Protein AF-R5CLW6-F1 (afdb_monomer)

Sequence (94 aa):
MKLIFDEDLRIGWNEVFDVLAGIMLVLNRCFKSMDDVSAGIYIVSALFSVALGVACLVYYRGRRKEGKRRSLGFVFSALFILWGVSFMLNAFSS

Mean predicted aligned error: 9.83 Å

Solvent-accessible surface area (backbone atoms only — not comparable to full-atom values): 5238 Å² total; per-residue (Å²): 136,80,89,78,73,83,77,81,72,67,81,44,70,64,57,54,50,52,52,52,53,50,52,52,54,50,50,54,53,52,51,74,73,42,95,80,70,57,44,66,58,28,46,54,50,14,52,51,28,36,51,50,13,51,52,37,41,58,56,38,64,73,50,75,85,54,66,74,60,38,56,53,32,49,51,53,17,50,49,29,36,56,49,14,51,52,29,43,52,50,30,76,73,103

Structure (mmCIF, N/CA/C/O backbone):
data_AF-R5CLW6-F1
#
_entry.id   AF-R5CLW6-F1
#
loop_
_atom_site.group_PDB
_atom_site.id
_atom_site.type_symbol
_atom_site.label_atom_id
_atom_site.label_alt_id
_atom_site.label_comp_id
_atom_site.label_asym_id
_atom_site.label_entity_id
_atom_site.label_seq_id
_atom_site.pdbx_PDB_ins_code
_atom_site.Cartn_x
_atom_site.Cartn_y
_atom_site.Cartn_z
_atom_site.occupancy
_atom_site.B_iso_or_equiv
_atom_site.auth_seq_id
_atom_site.auth_comp_id
_atom_site.auth_asym_id
_atom_site.auth_atom_id
_atom_site.pdbx_PDB_model_num
ATOM 1 N N . MET A 1 1 ? -28.927 32.268 13.798 1.00 36.88 1 MET A N 1
ATOM 2 C CA . MET A 1 1 ? -28.148 31.627 12.720 1.00 36.88 1 MET A CA 1
ATOM 3 C C . MET A 1 1 ? -27.048 30.823 13.399 1.00 36.88 1 MET A C 1
ATOM 5 O O . MET A 1 1 ? -26.037 31.389 13.786 1.00 36.88 1 MET A O 1
ATOM 9 N N . LYS A 1 2 ? -27.343 29.566 13.761 1.00 27.31 2 LYS A N 1
ATOM 10 C CA . LYS A 1 2 ? -26.420 28.727 14.538 1.00 27.31 2 LYS A CA 1
ATOM 11 C C . LYS A 1 2 ? -25.329 28.218 13.602 1.00 27.31 2 LYS A C 1
ATOM 13 O O . LYS A 1 2 ? -25.638 27.766 12.506 1.00 27.31 2 LYS A O 1
ATOM 18 N N . LEU A 1 3 ? -24.088 28.358 14.049 1.00 36.84 3 LEU A N 1
ATOM 19 C CA . LEU A 1 3 ? -22.881 27.816 13.442 1.00 36.84 3 LEU A CA 1
ATOM 20 C C . LEU A 1 3 ? -23.077 26.316 13.179 1.00 36.84 3 LEU A C 1
ATOM 22 O O . LEU A 1 3 ? -23.140 25.534 14.119 1.00 36.84 3 LEU A O 1
ATOM 26 N N . ILE A 1 4 ? -23.236 25.947 11.908 1.00 43.72 4 ILE A N 1
ATOM 27 C CA . ILE A 1 4 ? -23.369 24.557 11.437 1.00 43.72 4 ILE A CA 1
ATOM 28 C C . ILE A 1 4 ? -22.021 24.027 10.895 1.00 43.72 4 ILE A C 1
ATOM 30 O O . ILE A 1 4 ? -21.935 22.891 10.468 1.00 43.72 4 ILE A O 1
ATOM 34 N N . PHE A 1 5 ? -20.934 24.806 10.919 1.00 42.84 5 PHE A N 1
ATOM 35 C CA . PHE A 1 5 ? -19.830 24.569 9.975 1.00 42.84 5 PHE A CA 1
ATOM 36 C C . PHE A 1 5 ? -18.499 24.015 10.509 1.00 42.84 5 PHE A C 1
ATOM 38 O O . PHE A 1 5 ? -17.591 23.866 9.701 1.00 42.84 5 PHE A O 1
ATOM 45 N N . ASP A 1 6 ? -18.352 23.654 11.789 1.00 42.47 6 ASP A N 1
ATOM 46 C CA . ASP A 1 6 ? -17.031 23.218 12.307 1.00 42.47 6 ASP A CA 1
ATOM 47 C C . ASP A 1 6 ? -16.874 21.707 12.585 1.00 42.47 6 ASP A C 1
ATOM 49 O O . ASP A 1 6 ? -15.756 21.227 12.755 1.00 42.47 6 ASP A O 1
ATOM 53 N N . GLU A 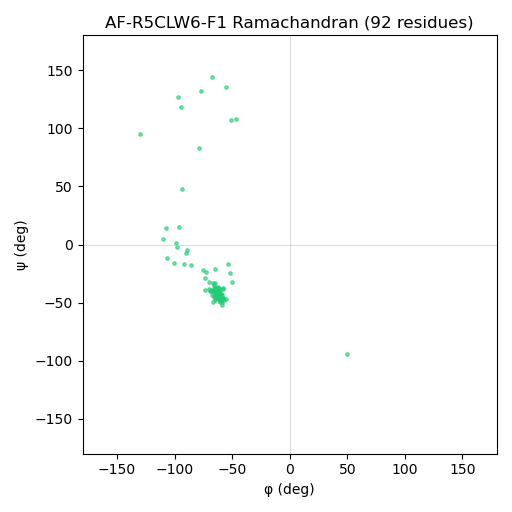1 7 ? -17.952 20.913 12.578 1.00 44.31 7 GLU A N 1
ATOM 54 C CA . GLU A 1 7 ? -17.856 19.450 12.784 1.00 44.31 7 GLU A CA 1
ATOM 55 C C . GLU A 1 7 ? -17.934 18.613 11.494 1.00 44.31 7 GLU A C 1
ATOM 57 O O . GLU A 1 7 ? -17.484 17.467 11.498 1.00 44.31 7 GLU A O 1
ATOM 62 N N . ASP A 1 8 ? -18.384 19.188 10.373 1.00 44.25 8 ASP A N 1
ATOM 63 C CA . ASP A 1 8 ? -18.575 18.467 9.100 1.00 44.25 8 ASP A CA 1
ATOM 64 C C . ASP A 1 8 ? -17.334 18.439 8.183 1.00 44.25 8 ASP A C 1
ATOM 66 O O . ASP A 1 8 ? -17.339 17.763 7.157 1.00 44.25 8 ASP A O 1
ATOM 70 N N . LEU A 1 9 ? -16.243 19.133 8.541 1.00 47.84 9 LEU A N 1
ATOM 71 C CA . LEU A 1 9 ? -15.015 19.205 7.726 1.00 47.84 9 LEU A CA 1
ATOM 72 C C . LEU A 1 9 ? -13.833 18.403 8.285 1.00 47.84 9 LEU A C 1
ATOM 74 O O . LEU A 1 9 ? -12.691 18.562 7.845 1.00 47.84 9 LEU A O 1
ATOM 78 N N . ARG A 1 10 ? -14.073 17.510 9.248 1.00 53.88 10 ARG A N 1
ATOM 79 C CA . ARG A 1 10 ? -13.072 16.510 9.625 1.00 53.88 10 ARG A CA 1
ATOM 80 C C . ARG A 1 10 ? -13.104 15.398 8.594 1.00 53.88 10 ARG A C 1
ATOM 82 O O . ARG A 1 10 ? -13.735 14.376 8.846 1.00 53.88 10 ARG A O 1
ATOM 89 N N . ILE A 1 11 ? -12.401 15.613 7.476 1.00 57.81 11 ILE A N 1
ATOM 90 C CA . ILE A 1 11 ? -12.128 14.559 6.495 1.00 57.81 11 ILE A CA 1
ATOM 91 C C . ILE A 1 11 ? -11.662 13.336 7.282 1.00 57.81 11 ILE A C 1
ATOM 93 O O . ILE A 1 11 ? -10.597 13.329 7.915 1.00 57.81 11 ILE A O 1
ATOM 97 N N . GLY A 1 12 ? -12.527 12.333 7.337 1.00 67.50 12 GLY A N 1
ATOM 98 C CA . GLY A 1 12 ? -12.270 11.115 8.063 1.00 67.50 12 GLY A CA 1
ATOM 99 C C . GLY A 1 12 ? -11.149 10.383 7.350 1.00 67.50 12 GLY A C 1
ATOM 100 O O . GLY A 1 12 ? -11.096 10.344 6.126 1.00 67.50 12 GLY A O 1
ATOM 101 N N . TRP A 1 13 ? -10.274 9.715 8.097 1.00 73.44 13 TRP A N 1
ATOM 102 C CA . TRP A 1 13 ? -9.276 8.829 7.489 1.00 73.44 13 TRP A CA 1
ATOM 103 C C . TRP A 1 13 ? -9.896 7.811 6.521 1.00 73.44 13 TRP A C 1
ATOM 105 O O . TRP A 1 13 ? -9.225 7.373 5.601 1.00 73.44 13 TRP A O 1
ATOM 115 N N . ASN A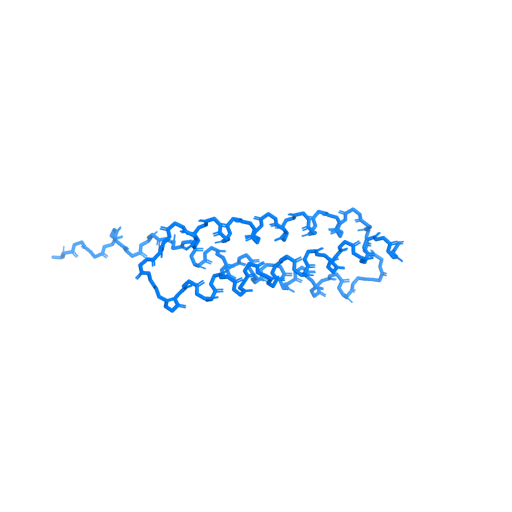 1 14 ? -11.180 7.479 6.684 1.00 71.94 14 ASN A N 1
ATOM 116 C CA . ASN A 1 14 ? -11.930 6.662 5.734 1.00 71.94 14 ASN A CA 1
ATOM 117 C C . ASN A 1 14 ? -12.021 7.310 4.346 1.00 71.94 14 ASN A C 1
ATOM 119 O O . ASN A 1 14 ? -11.698 6.650 3.370 1.00 71.94 14 ASN A O 1
ATOM 123 N N . GLU A 1 15 ? -12.380 8.592 4.259 1.00 77.94 15 GLU A N 1
ATOM 124 C CA . GLU A 1 15 ? -12.421 9.323 2.985 1.00 77.94 15 GLU A CA 1
ATOM 125 C C . GLU A 1 15 ? -11.020 9.439 2.377 1.00 77.94 15 GLU A C 1
ATOM 127 O O . GLU A 1 15 ? -10.855 9.282 1.170 1.00 77.94 15 GLU A O 1
ATOM 132 N N . VAL A 1 16 ? -9.988 9.624 3.210 1.00 80.06 16 VAL A N 1
ATOM 133 C CA . VAL A 1 16 ? -8.588 9.599 2.754 1.00 80.06 16 VAL A CA 1
ATOM 134 C C . VAL A 1 16 ? -8.234 8.236 2.155 1.00 80.06 16 VAL A C 1
ATOM 136 O O . VAL A 1 16 ? -7.648 8.176 1.075 1.00 80.06 16 VAL A O 1
ATOM 139 N N . PHE A 1 17 ? -8.602 7.135 2.817 1.00 76.00 17 PHE A N 1
ATOM 140 C CA . PHE A 1 17 ? -8.357 5.787 2.304 1.00 76.00 17 PHE A CA 1
ATOM 141 C C . PHE A 1 17 ? -9.136 5.505 1.015 1.00 76.00 17 PHE A C 1
ATOM 143 O O . PHE A 1 17 ? -8.561 4.914 0.102 1.00 76.00 17 PHE A O 1
ATOM 150 N N . ASP A 1 18 ? -10.384 5.962 0.903 1.00 79.00 18 ASP A N 1
ATOM 151 C CA . ASP A 1 18 ? -11.199 5.801 -0.307 1.00 79.00 18 ASP A CA 1
ATOM 152 C C . ASP A 1 18 ? -10.610 6.584 -1.491 1.00 79.00 18 ASP A C 1
ATOM 154 O O . ASP A 1 18 ? -10.478 6.045 -2.593 1.00 79.00 18 ASP A O 1
ATOM 158 N N . VAL A 1 19 ? -10.170 7.828 -1.267 1.00 82.25 19 VAL A N 1
ATOM 159 C CA . VAL A 1 19 ? -9.491 8.637 -2.293 1.00 82.25 19 VAL A CA 1
ATOM 160 C C . VAL A 1 19 ? -8.176 7.983 -2.719 1.00 82.25 19 VAL A C 1
ATOM 162 O O . VAL A 1 19 ? -7.903 7.873 -3.915 1.00 82.25 19 VAL A O 1
ATOM 165 N N . LEU A 1 20 ? -7.374 7.492 -1.770 1.00 82.50 20 LEU A N 1
ATOM 166 C CA . LEU A 1 20 ? -6.112 6.807 -2.069 1.00 82.50 20 LEU A CA 1
ATOM 167 C C . L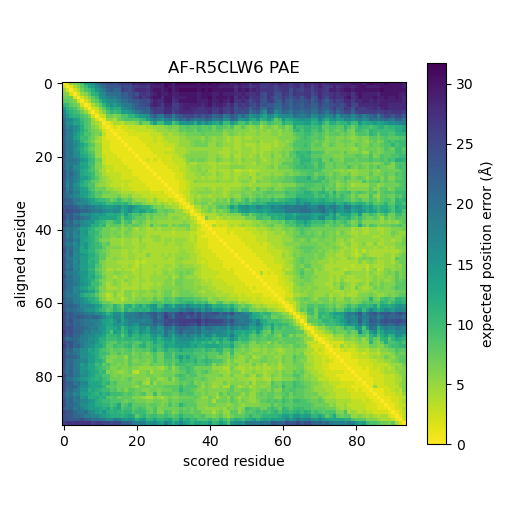EU A 1 20 ? -6.330 5.486 -2.820 1.00 82.50 20 LEU A C 1
ATOM 169 O O . LEU A 1 20 ? -5.569 5.178 -3.740 1.00 82.50 20 LEU A O 1
ATOM 173 N N . ALA A 1 21 ? -7.384 4.736 -2.489 1.00 78.69 21 ALA A N 1
ATOM 174 C CA . ALA A 1 21 ? -7.796 3.557 -3.247 1.00 78.69 21 ALA A CA 1
ATOM 175 C C . ALA A 1 21 ? -8.178 3.923 -4.687 1.00 78.69 21 ALA A C 1
ATOM 177 O O . ALA A 1 21 ? -7.743 3.258 -5.629 1.00 78.69 21 ALA A O 1
ATOM 178 N N . GLY A 1 22 ? -8.927 5.014 -4.866 1.00 83.00 22 GLY A N 1
ATOM 179 C CA . GLY A 1 22 ? -9.273 5.550 -6.181 1.00 83.00 22 GLY A CA 1
ATOM 180 C C . GLY A 1 22 ? -8.040 5.927 -7.006 1.00 83.00 22 GLY A C 1
ATOM 181 O O . GLY A 1 22 ? -7.911 5.486 -8.148 1.00 83.00 22 GLY A O 1
ATOM 182 N N . ILE A 1 23 ? -7.098 6.671 -6.418 1.00 84.38 23 ILE A N 1
ATOM 183 C CA . ILE A 1 23 ? -5.838 7.065 -7.074 1.00 84.38 23 ILE A CA 1
ATOM 184 C C . ILE A 1 23 ? -5.054 5.829 -7.525 1.00 84.38 23 ILE A C 1
ATOM 186 O O . ILE A 1 23 ? -4.603 5.760 -8.668 1.00 84.38 23 ILE A O 1
ATOM 190 N N . MET A 1 24 ? -4.938 4.827 -6.656 1.00 79.38 24 MET A N 1
ATOM 191 C CA . MET A 1 24 ? -4.265 3.572 -6.979 1.00 79.38 24 MET A CA 1
ATOM 192 C C . MET A 1 24 ? -4.948 2.807 -8.126 1.00 79.38 24 MET A C 1
ATOM 194 O O . MET A 1 24 ? -4.269 2.253 -8.991 1.00 79.38 24 MET A O 1
ATOM 198 N N . LEU A 1 25 ? -6.285 2.799 -8.188 1.00 82.56 25 LEU A N 1
ATOM 199 C CA . LEU A 1 25 ? -7.029 2.154 -9.282 1.00 82.56 25 LEU A CA 1
ATOM 200 C C . LEU A 1 25 ? -6.798 2.854 -10.619 1.00 82.56 25 LEU A C 1
ATOM 202 O O . LEU A 1 25 ? -6.639 2.183 -11.643 1.00 82.56 25 LEU A O 1
ATOM 206 N N . VAL A 1 26 ? -6.743 4.185 -10.604 1.00 84.44 26 VAL A N 1
ATOM 207 C CA . VAL A 1 26 ? -6.417 4.985 -11.788 1.00 84.44 26 VAL A CA 1
ATOM 208 C C . VAL A 1 26 ? -4.984 4.708 -12.237 1.00 84.44 26 VAL A C 1
ATOM 210 O O . VAL A 1 26 ? -4.783 4.391 -13.407 1.00 84.44 26 VAL A O 1
ATOM 213 N N . LEU A 1 27 ? -4.013 4.721 -11.316 1.00 80.50 27 LEU A N 1
ATOM 214 C CA . LEU A 1 27 ? -2.612 4.388 -11.607 1.00 80.50 27 LEU A CA 1
ATOM 215 C C . LEU A 1 27 ? -2.477 3.004 -12.247 1.00 80.50 27 LEU A C 1
ATOM 217 O O . LEU A 1 27 ? -1.849 2.868 -13.291 1.00 80.50 27 LEU A O 1
ATOM 221 N N . ASN A 1 28 ? -3.136 1.988 -11.687 1.00 79.31 28 ASN A N 1
ATOM 222 C CA . ASN A 1 28 ? -3.121 0.638 -12.247 1.00 79.31 28 ASN A CA 1
ATOM 223 C C . ASN A 1 28 ? -3.706 0.578 -13.666 1.00 79.31 28 ASN A C 1
ATOM 225 O O . ASN A 1 28 ? -3.204 -0.150 -14.523 1.00 79.31 28 ASN A O 1
ATOM 229 N N . ARG A 1 29 ? -4.774 1.339 -13.933 1.00 82.25 29 ARG A N 1
ATOM 230 C CA . ARG A 1 29 ? -5.363 1.415 -15.274 1.00 82.25 29 ARG A CA 1
ATOM 231 C C . ARG A 1 29 ? -4.433 2.124 -16.257 1.00 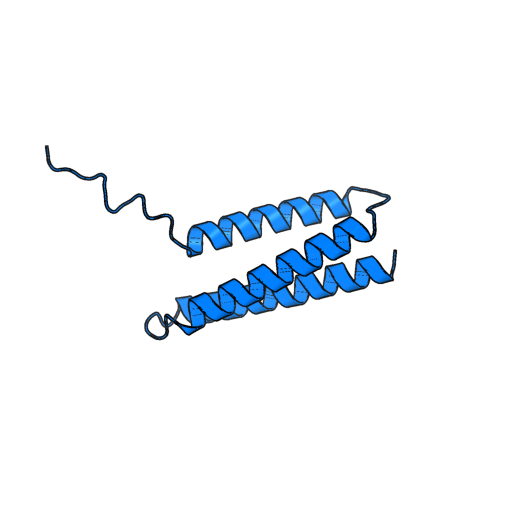82.25 29 ARG A C 1
ATOM 233 O O . ARG A 1 29 ? -4.334 1.673 -17.393 1.00 82.25 29 ARG A O 1
ATOM 240 N N . CYS A 1 30 ? -3.746 3.176 -15.816 1.00 81.75 30 CYS A N 1
ATOM 241 C CA . CYS A 1 30 ? -2.724 3.861 -16.604 1.00 81.75 30 CYS A CA 1
ATOM 242 C C . CYS A 1 30 ? -1.548 2.932 -16.924 1.00 81.75 30 CYS A C 1
ATOM 244 O O . CYS A 1 30 ? -1.154 2.853 -18.081 1.00 81.75 30 CYS A O 1
ATOM 246 N N . PHE A 1 31 ? -1.046 2.167 -15.950 1.00 78.56 31 PHE A N 1
ATOM 247 C CA . PHE A 1 31 ? 0.036 1.206 -16.191 1.00 78.56 31 PHE A CA 1
ATOM 248 C C . PHE A 1 31 ? -0.368 0.120 -17.180 1.00 78.56 31 PHE A C 1
ATOM 250 O O . PHE A 1 31 ? 0.403 -0.212 -18.066 1.00 78.56 31 PHE A O 1
ATOM 257 N N . LYS A 1 32 ? -1.604 -0.384 -17.094 1.00 76.88 32 LYS A N 1
ATOM 258 C CA . LYS A 1 32 ? -2.116 -1.358 -18.068 1.00 76.88 32 LYS A CA 1
ATOM 259 C C . LYS A 1 32 ? -2.249 -0.824 -19.494 1.00 76.88 32 LYS A C 1
ATOM 261 O O . LYS A 1 32 ? -2.359 -1.638 -20.402 1.00 76.88 32 LYS A O 1
ATOM 266 N N . SER A 1 33 ? -2.331 0.492 -19.691 1.00 77.81 33 SER A N 1
ATOM 267 C CA . SER A 1 33 ? -2.422 1.088 -21.029 1.00 77.81 33 SER A CA 1
ATOM 268 C C . SER A 1 33 ? -1.077 1.587 -21.557 1.00 77.81 33 SER A C 1
ATOM 270 O O . SER A 1 33 ? -1.040 2.126 -22.661 1.00 77.81 33 SER A O 1
ATOM 272 N N . MET A 1 34 ? -0.010 1.481 -20.768 1.00 78.38 34 MET A N 1
ATOM 273 C CA . MET A 1 34 ? 1.344 1.806 -21.194 1.00 78.38 34 MET A CA 1
ATOM 274 C C . MET A 1 34 ? 2.045 0.518 -21.615 1.00 78.38 34 MET A C 1
ATOM 276 O O . MET A 1 34 ? 2.082 -0.438 -20.846 1.00 78.38 34 MET A O 1
ATOM 280 N N . ASP A 1 35 ? 2.604 0.518 -22.824 1.00 67.06 35 ASP A N 1
ATOM 281 C CA . ASP A 1 35 ? 3.303 -0.647 -23.375 1.00 67.06 35 ASP A CA 1
ATOM 282 C C . ASP A 1 35 ? 4.640 -0.921 -22.659 1.00 67.06 35 ASP A C 1
ATOM 284 O O . ASP A 1 35 ? 4.998 -2.077 -22.474 1.00 67.06 35 ASP A O 1
ATOM 288 N N . ASP A 1 36 ? 5.326 0.125 -22.179 1.00 70.56 36 ASP A N 1
ATOM 289 C CA . ASP A 1 36 ? 6.577 0.028 -21.414 1.00 70.56 36 ASP A CA 1
ATOM 290 C C . ASP A 1 36 ? 6.486 0.857 -20.126 1.00 70.56 36 ASP A C 1
ATOM 292 O O . ASP A 1 36 ? 6.734 2.068 -20.098 1.00 70.56 36 ASP A O 1
ATOM 296 N N . VAL A 1 37 ? 6.117 0.205 -19.025 1.00 73.25 37 VAL A N 1
ATOM 297 C CA . VAL A 1 37 ? 6.153 0.817 -17.691 1.00 73.25 37 VAL A CA 1
ATOM 298 C C . VAL A 1 37 ? 7.48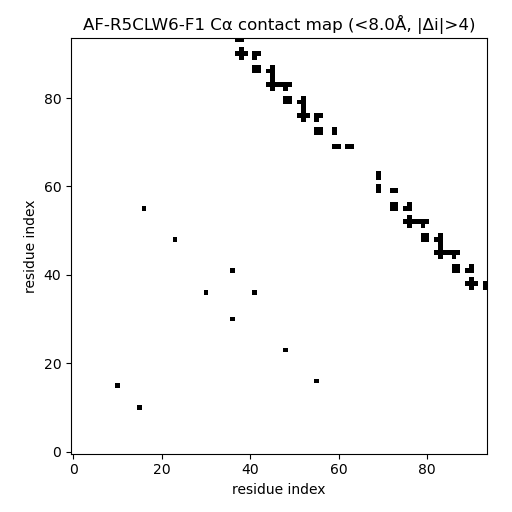0 0.466 -17.036 1.00 73.25 37 VAL A C 1
ATOM 300 O O . VAL A 1 37 ? 7.759 -0.695 -16.760 1.00 73.25 37 VAL A O 1
ATOM 303 N N . SER A 1 38 ? 8.288 1.483 -16.733 1.00 79.44 38 SER A N 1
ATOM 304 C CA . SER A 1 38 ? 9.569 1.287 -16.050 1.00 79.44 38 SER A CA 1
ATOM 305 C C . SER A 1 38 ? 9.399 0.529 -14.728 1.00 79.44 38 SER A C 1
ATOM 307 O O . SER A 1 38 ? 8.553 0.887 -13.901 1.00 79.44 38 SER A O 1
ATOM 309 N N . ALA A 1 39 ? 10.280 -0.443 -14.472 1.00 76.50 39 ALA A N 1
ATOM 310 C CA . ALA A 1 39 ? 10.352 -1.187 -13.213 1.00 76.50 39 ALA A CA 1
ATOM 311 C C . ALA A 1 39 ? 10.387 -0.273 -11.970 1.00 76.50 39 ALA A C 1
ATOM 313 O O . ALA A 1 39 ? 9.804 -0.601 -10.935 1.00 76.50 39 ALA A O 1
ATOM 314 N N . GLY A 1 40 ? 10.990 0.919 -12.076 1.00 75.75 40 GLY A N 1
ATOM 315 C CA . GLY A 1 40 ? 11.007 1.903 -10.990 1.00 75.75 40 GLY A CA 1
ATOM 316 C C . GLY A 1 40 ? 9.608 2.380 -10.582 1.00 75.75 40 GLY A C 1
ATOM 317 O O . GLY A 1 40 ? 9.327 2.529 -9.394 1.00 75.75 40 GLY A O 1
ATOM 318 N N . ILE A 1 41 ? 8.700 2.550 -11.546 1.00 79.50 41 ILE A N 1
ATOM 319 C CA . ILE A 1 41 ? 7.315 2.970 -11.296 1.00 79.50 41 ILE A CA 1
ATOM 320 C C . ILE A 1 41 ? 6.541 1.857 -10.578 1.00 79.50 41 ILE A C 1
ATOM 322 O O . ILE A 1 41 ? 5.797 2.132 -9.630 1.00 79.50 41 ILE A O 1
ATOM 326 N N . TYR A 1 42 ? 6.762 0.598 -10.964 1.00 79.00 42 TYR A N 1
ATOM 327 C CA . TYR A 1 42 ? 6.174 -0.550 -10.278 1.00 79.00 42 TYR A CA 1
ATOM 328 C C . TYR A 1 42 ? 6.679 -0.692 -8.838 1.00 79.00 42 TYR A C 1
ATOM 330 O O . TYR A 1 42 ? 5.870 -0.912 -7.937 1.00 79.00 42 TYR A O 1
ATOM 338 N N . ILE A 1 43 ? 7.977 -0.487 -8.589 1.00 80.06 43 ILE A N 1
ATOM 339 C CA . ILE A 1 43 ? 8.561 -0.535 -7.237 1.00 80.06 43 ILE A CA 1
ATOM 340 C C . ILE A 1 43 ? 7.991 0.576 -6.349 1.00 80.06 43 ILE A C 1
ATOM 342 O O . ILE A 1 43 ? 7.578 0.309 -5.218 1.00 80.06 43 ILE A O 1
ATOM 346 N N . VAL A 1 44 ? 7.919 1.814 -6.850 1.00 82.75 44 VAL A N 1
ATOM 347 C CA . VAL A 1 44 ? 7.344 2.943 -6.099 1.00 82.75 44 VAL A CA 1
ATOM 348 C C . VAL A 1 44 ? 5.871 2.684 -5.777 1.00 82.75 44 VAL A C 1
ATOM 350 O O . VAL A 1 44 ? 5.441 2.890 -4.641 1.00 82.75 44 VAL A O 1
ATOM 353 N N . SER A 1 45 ? 5.110 2.160 -6.739 1.00 81.69 45 SER A N 1
ATOM 354 C CA . SER A 1 45 ? 3.693 1.822 -6.549 1.00 81.69 45 SER A CA 1
ATOM 355 C C . SER A 1 45 ? 3.504 0.674 -5.555 1.00 81.69 45 SER A C 1
ATOM 357 O O . SER A 1 45 ? 2.626 0.741 -4.693 1.00 81.69 45 SER A O 1
ATOM 359 N N . ALA A 1 46 ? 4.367 -0.345 -5.606 1.00 80.56 46 ALA A N 1
ATOM 360 C CA . ALA A 1 46 ? 4.379 -1.448 -4.650 1.00 80.56 46 ALA A CA 1
ATOM 361 C C . ALA A 1 46 ? 4.640 -0.950 -3.221 1.00 80.56 46 ALA A C 1
ATOM 363 O O . ALA A 1 46 ? 3.873 -1.264 -2.309 1.00 80.56 46 ALA A O 1
ATOM 364 N N . LEU A 1 47 ? 5.670 -0.119 -3.031 1.00 84.31 47 LEU A N 1
ATOM 365 C CA . LEU A 1 47 ? 6.005 0.472 -1.733 1.00 84.31 47 LEU A CA 1
ATOM 366 C C . LEU A 1 47 ? 4.865 1.336 -1.190 1.00 84.31 47 LEU A C 1
ATOM 368 O O . LEU A 1 47 ? 4.509 1.215 -0.016 1.00 84.31 47 LEU A O 1
ATOM 372 N N . PHE A 1 48 ? 4.259 2.165 -2.040 1.00 84.00 48 PHE A N 1
ATOM 373 C CA . PHE A 1 48 ? 3.147 3.023 -1.641 1.00 84.00 48 PHE A CA 1
ATOM 374 C C . PHE A 1 48 ? 1.912 2.201 -1.245 1.00 84.00 48 PHE A C 1
ATOM 376 O O . PHE A 1 48 ? 1.287 2.487 -0.224 1.00 84.00 48 PHE A O 1
ATOM 383 N N . SER A 1 49 ? 1.601 1.135 -1.991 1.00 82.69 49 SER A N 1
ATOM 384 C CA . SER A 1 49 ? 0.490 0.227 -1.684 1.00 82.69 49 SER A CA 1
ATOM 385 C C . SER A 1 49 ? 0.709 -0.520 -0.363 1.00 82.69 49 SER A C 1
ATOM 387 O O . SER A 1 49 ? -0.197 -0.598 0.468 1.00 82.69 49 SER A O 1
ATOM 389 N N . VAL A 1 50 ? 1.928 -1.008 -0.106 1.00 82.31 50 VAL A N 1
ATOM 390 C CA . VAL A 1 50 ? 2.273 -1.663 1.168 1.00 82.31 50 VAL A CA 1
ATOM 391 C C . VAL A 1 50 ? 2.190 -0.676 2.334 1.00 82.31 50 VAL A C 1
ATOM 393 O O . VAL A 1 50 ? 1.585 -0.997 3.359 1.00 82.31 50 VAL A O 1
ATOM 396 N N . ALA A 1 51 ? 2.730 0.537 2.182 1.00 84.88 51 ALA A N 1
ATOM 397 C CA . ALA A 1 51 ? 2.660 1.575 3.210 1.00 84.88 51 ALA A CA 1
ATOM 398 C C . ALA A 1 51 ? 1.206 1.945 3.553 1.00 84.88 51 ALA A C 1
ATOM 400 O O . ALA A 1 51 ? 0.855 2.037 4.732 1.00 84.88 51 ALA A O 1
ATOM 401 N N . LEU A 1 52 ? 0.343 2.072 2.540 1.00 83.00 52 LEU A N 1
ATOM 402 C CA . LEU A 1 52 ? -1.099 2.283 2.700 1.00 83.00 52 LEU A CA 1
ATOM 403 C C . LEU A 1 52 ? -1.779 1.137 3.446 1.00 83.00 52 LEU A C 1
ATOM 405 O O . LEU A 1 52 ? -2.542 1.374 4.387 1.00 83.00 52 LEU A O 1
ATOM 409 N N . GLY A 1 53 ? -1.474 -0.103 3.060 1.00 81.12 53 GLY A N 1
ATOM 410 C CA . GLY A 1 53 ? -1.977 -1.296 3.730 1.00 81.12 53 GLY A CA 1
ATOM 411 C C . GLY A 1 53 ? -1.618 -1.301 5.216 1.00 81.12 53 GLY A C 1
ATOM 412 O O . GLY A 1 53 ? -2.501 -1.492 6.056 1.00 81.12 53 GLY A O 1
ATOM 413 N N . VAL A 1 54 ? -0.357 -1.019 5.557 1.00 82.88 54 VAL A N 1
ATOM 414 C CA . VAL A 1 54 ? 0.120 -0.952 6.949 1.00 82.88 54 VAL A CA 1
ATOM 415 C C . VAL A 1 54 ? -0.534 0.200 7.712 1.00 82.88 54 VAL A C 1
ATOM 417 O O . VAL A 1 54 ? -1.014 -0.016 8.826 1.00 82.88 54 VAL A O 1
ATOM 420 N N . ALA A 1 55 ? -0.618 1.396 7.123 1.00 81.38 55 ALA A N 1
ATOM 421 C CA . ALA A 1 55 ? -1.266 2.552 7.743 1.00 81.38 55 ALA A CA 1
ATOM 422 C C . ALA A 1 55 ? -2.741 2.265 8.064 1.00 81.38 55 ALA A C 1
ATOM 424 O O . ALA A 1 55 ? -3.199 2.532 9.177 1.00 81.38 55 ALA A O 1
ATOM 425 N N . CYS A 1 56 ? -3.461 1.636 7.132 1.00 79.06 56 CYS A N 1
ATOM 426 C CA . CYS A 1 56 ? -4.843 1.204 7.322 1.00 79.06 56 CYS A CA 1
ATOM 427 C C . CYS A 1 56 ? -4.952 0.167 8.458 1.00 79.06 56 CYS A C 1
ATOM 429 O O . CYS A 1 56 ? -5.792 0.293 9.353 1.00 79.06 56 CYS A O 1
ATOM 431 N N . LEU A 1 57 ? -4.038 -0.807 8.507 1.00 79.75 57 LEU A N 1
ATOM 432 C CA . LEU A 1 57 ? -4.004 -1.831 9.556 1.00 79.75 57 LEU A CA 1
ATOM 433 C C . LEU A 1 57 ? -3.768 -1.214 10.944 1.00 79.75 57 LEU A C 1
ATOM 435 O O . LEU A 1 57 ? -4.489 -1.534 11.891 1.00 79.75 57 LEU A O 1
ATOM 439 N N . VAL A 1 58 ? -2.801 -0.301 11.070 1.00 80.94 58 VAL A N 1
ATOM 440 C CA . VAL A 1 58 ? -2.508 0.418 12.322 1.00 80.94 58 VAL A CA 1
ATOM 441 C C . VAL A 1 58 ? -3.707 1.266 12.749 1.00 80.94 58 VAL A C 1
ATOM 443 O O . VAL A 1 58 ? -4.126 1.198 13.909 1.00 80.94 58 VAL A O 1
ATOM 446 N N . TYR A 1 59 ? -4.308 1.994 11.807 1.00 77.62 59 TYR A N 1
ATOM 447 C CA . TYR A 1 59 ? -5.460 2.855 12.050 1.00 77.62 59 TYR A CA 1
ATOM 448 C C . TYR A 1 59 ? -6.663 2.078 12.605 1.00 77.62 59 TYR A C 1
ATOM 450 O O . TYR A 1 59 ? -7.200 2.394 13.673 1.00 77.62 59 TYR A O 1
ATOM 458 N N . TYR A 1 60 ? -7.053 0.998 11.928 1.00 73.19 60 TYR A N 1
ATOM 459 C CA . TYR A 1 60 ? -8.194 0.180 12.339 1.00 73.19 60 TYR A CA 1
ATOM 460 C C . TYR A 1 60 ? -7.892 -0.720 13.546 1.00 73.19 60 TYR A C 1
ATOM 462 O O . TYR A 1 60 ? -8.813 -1.092 14.281 1.00 73.19 60 TYR A O 1
ATOM 470 N N . ARG A 1 61 ? -6.617 -1.029 13.825 1.00 73.69 61 ARG A N 1
ATOM 471 C CA . ARG A 1 61 ? -6.206 -1.742 15.048 1.00 73.69 61 ARG A CA 1
ATOM 472 C C . ARG A 1 61 ? -6.442 -0.910 16.313 1.00 73.69 61 ARG A C 1
ATOM 474 O O . ARG A 1 61 ? -6.789 -1.498 17.340 1.00 73.69 61 ARG A O 1
ATOM 481 N N . GLY A 1 62 ? -6.309 0.418 16.243 1.00 67.81 62 GLY A N 1
ATOM 482 C CA . GLY A 1 62 ? -6.588 1.337 17.358 1.00 67.81 62 GLY A CA 1
ATOM 483 C C . GLY A 1 62 ? -8.083 1.521 17.661 1.00 67.81 62 GLY A C 1
ATOM 484 O O . GLY A 1 62 ? -8.473 1.704 18.812 1.00 67.81 62 GLY A O 1
ATOM 485 N N . ARG A 1 63 ? -8.955 1.383 16.654 1.00 67.12 63 ARG A N 1
ATOM 486 C CA . ARG A 1 63 ? -10.409 1.630 16.753 1.00 67.12 63 ARG A CA 1
ATOM 487 C C . ARG A 1 63 ? -11.226 0.367 17.079 1.00 67.12 63 ARG A C 1
ATOM 489 O O . ARG A 1 63 ? -12.256 0.094 16.465 1.00 67.12 63 ARG A O 1
ATOM 496 N N . ARG A 1 64 ? -10.802 -0.414 18.088 1.00 55.94 64 ARG A N 1
ATOM 497 C CA . ARG A 1 64 ? -11.394 -1.728 18.458 1.00 55.94 64 ARG A CA 1
ATOM 498 C C . ARG A 1 64 ? -12.915 -1.743 18.722 1.00 55.94 64 ARG A C 1
ATOM 500 O O . ARG A 1 64 ? -13.481 -2.831 18.721 1.00 55.94 64 ARG A O 1
ATOM 507 N N . LYS A 1 65 ? -13.571 -0.595 18.938 1.00 56.19 65 LYS A N 1
ATOM 508 C CA . LYS A 1 65 ? -14.999 -0.503 19.304 1.00 56.19 65 LYS A CA 1
ATOM 509 C C . LYS A 1 65 ? -15.982 -0.399 18.120 1.00 56.19 65 LYS A C 1
ATOM 511 O O . LYS A 1 65 ? -17.177 -0.504 18.353 1.00 56.19 65 LYS A O 1
ATOM 516 N N . GLU A 1 66 ? -15.528 -0.256 16.869 1.00 59.75 66 GLU A N 1
ATOM 517 C CA . GLU A 1 66 ? -16.424 0.005 15.713 1.00 59.75 66 GLU A CA 1
ATOM 518 C C . GLU A 1 66 ? -16.859 -1.236 14.891 1.00 59.75 66 GLU A C 1
ATOM 520 O O . GLU A 1 66 ? -17.392 -1.100 13.790 1.00 59.75 66 GLU A O 1
ATOM 525 N N . GLY A 1 67 ? -16.681 -2.458 15.415 1.00 58.47 67 GLY A N 1
ATOM 526 C CA . GLY A 1 67 ? -17.326 -3.694 14.925 1.00 58.47 67 GLY A CA 1
ATOM 527 C C . GLY A 1 67 ? -17.237 -3.949 13.409 1.00 58.47 67 GLY A C 1
ATOM 528 O O . GLY A 1 67 ? -16.254 -4.512 12.929 1.00 58.47 67 GLY A O 1
ATOM 529 N N . LYS A 1 68 ? -18.263 -3.534 12.648 1.00 60.38 68 LYS A N 1
ATOM 530 C CA . LYS A 1 68 ? -18.357 -3.691 11.181 1.00 60.38 68 LYS A CA 1
ATOM 531 C C . LYS A 1 68 ? -17.262 -2.952 10.403 1.00 60.38 68 LYS A C 1
ATOM 533 O O . LYS A 1 68 ? -16.778 -3.472 9.404 1.00 60.38 68 LYS A O 1
ATOM 538 N N . ARG A 1 69 ? -16.838 -1.764 10.849 1.00 60.62 69 ARG A N 1
ATOM 539 C CA . ARG A 1 69 ? -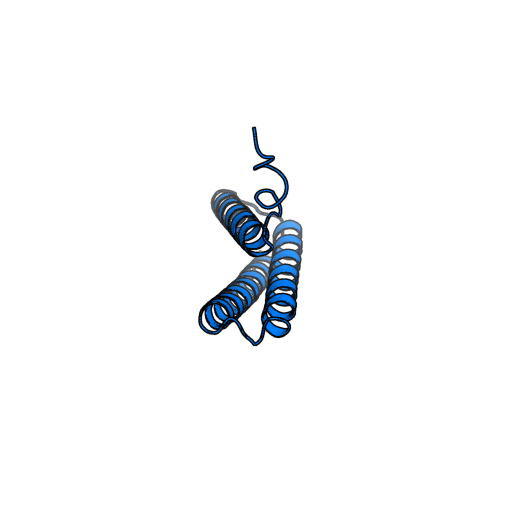15.819 -0.972 10.127 1.00 60.62 69 ARG A CA 1
ATOM 540 C C . ARG A 1 69 ? -14.414 -1.567 10.242 1.00 60.62 69 ARG A C 1
ATOM 542 O O . ARG A 1 69 ? -13.590 -1.383 9.354 1.00 60.62 69 ARG A O 1
ATOM 549 N N . ARG A 1 70 ? -14.158 -2.355 11.289 1.00 65.44 70 ARG A N 1
ATOM 550 C CA . ARG A 1 70 ? -12.873 -3.034 11.492 1.00 65.44 70 ARG A CA 1
ATOM 551 C C . ARG A 1 70 ? -12.633 -4.160 10.485 1.00 65.44 70 ARG A C 1
ATOM 553 O O . ARG A 1 70 ? -11.495 -4.320 10.056 1.00 65.44 70 ARG A O 1
ATOM 560 N N . SER A 1 71 ? -13.658 -4.939 10.117 1.00 66.62 71 SER A N 1
ATOM 561 C CA . SER A 1 71 ? -13.461 -6.014 9.132 1.00 66.62 71 SER A CA 1
ATOM 562 C C . SER A 1 71 ? -13.164 -5.440 7.749 1.00 66.62 71 SER A C 1
ATOM 564 O O . SER A 1 71 ? -12.247 -5.918 7.092 1.00 66.62 71 SER A O 1
ATOM 566 N N . LEU A 1 72 ? -13.848 -4.356 7.362 1.00 68.31 72 LEU A N 1
ATOM 567 C CA . LEU A 1 72 ? -13.561 -3.622 6.129 1.00 68.31 72 LEU A CA 1
ATOM 568 C C . LEU A 1 72 ? -12.120 -3.105 6.110 1.00 68.31 72 LEU A C 1
ATOM 570 O O . LEU A 1 72 ? -11.404 -3.387 5.158 1.00 68.31 72 LEU A O 1
ATOM 574 N N . GLY A 1 73 ? -11.653 -2.448 7.176 1.00 69.44 73 GLY A N 1
ATOM 575 C CA . GLY A 1 73 ? -10.265 -1.976 7.264 1.00 69.44 73 GLY A CA 1
ATOM 576 C C . GLY A 1 73 ? -9.215 -3.088 7.132 1.00 69.44 73 GLY A C 1
ATOM 577 O O . GLY A 1 73 ? -8.196 -2.909 6.468 1.00 69.44 73 GLY A O 1
ATOM 578 N N . PHE A 1 74 ? -9.482 -4.267 7.703 1.00 74.44 74 PHE A N 1
ATOM 579 C CA . PHE A 1 74 ? -8.618 -5.442 7.540 1.00 74.44 74 PHE A CA 1
ATOM 580 C C . PHE A 1 74 ? -8.628 -5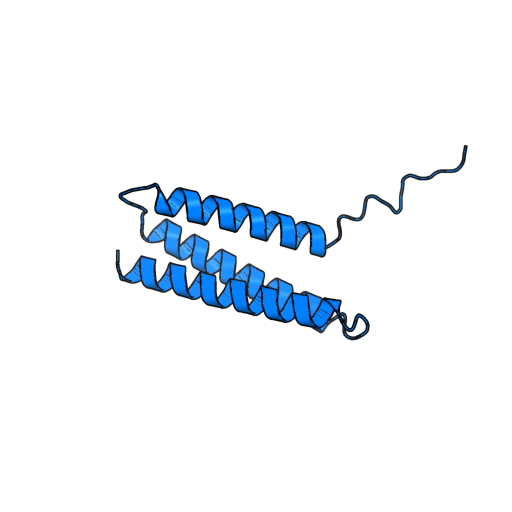.987 6.109 1.00 74.44 74 PHE A C 1
ATOM 582 O O . PHE A 1 74 ? -7.565 -6.298 5.575 1.00 74.44 74 PHE A O 1
ATOM 589 N N . VAL A 1 75 ? -9.803 -6.082 5.483 1.00 77.50 75 VAL A N 1
ATOM 590 C CA . VAL A 1 75 ? -9.938 -6.535 4.091 1.00 77.50 75 VAL A CA 1
ATOM 591 C C . VAL A 1 75 ? -9.244 -5.558 3.142 1.00 77.50 75 VAL A C 1
ATOM 593 O O . VAL A 1 75 ? -8.456 -5.991 2.308 1.00 77.50 75 VAL A O 1
ATOM 596 N N . PHE A 1 76 ? -9.448 -4.250 3.311 1.00 76.06 76 PHE A N 1
ATOM 597 C CA . PHE A 1 76 ? -8.764 -3.223 2.523 1.00 76.06 76 PHE A CA 1
ATOM 598 C C . PHE A 1 76 ? -7.249 -3.295 2.689 1.00 76.06 76 PHE A C 1
ATOM 600 O O . PHE A 1 76 ? -6.525 -3.295 1.698 1.00 76.06 76 PHE A O 1
ATOM 607 N N . SER A 1 77 ? -6.760 -3.419 3.923 1.00 76.25 77 SER A N 1
ATOM 608 C CA . SER A 1 77 ? -5.331 -3.579 4.186 1.00 76.25 77 SER A CA 1
ATOM 609 C C . SER A 1 77 ? -4.748 -4.809 3.476 1.00 76.25 77 SER A C 1
ATOM 611 O O . SER A 1 77 ? -3.727 -4.699 2.796 1.00 76.25 77 SER A O 1
ATOM 613 N N . ALA A 1 78 ? -5.427 -5.958 3.554 1.00 80.75 78 ALA A N 1
ATOM 614 C CA . ALA A 1 78 ? -5.003 -7.176 2.867 1.00 80.75 78 ALA A CA 1
ATOM 615 C C . ALA A 1 78 ? -5.001 -7.015 1.338 1.00 80.75 78 ALA A C 1
ATOM 617 O O . ALA A 1 78 ? -4.055 -7.451 0.683 1.00 80.75 78 ALA A O 1
ATOM 618 N N . LEU A 1 79 ? -6.015 -6.349 0.775 1.00 82.25 79 LEU A N 1
ATOM 619 C CA . LEU A 1 79 ? -6.091 -6.053 -0.657 1.00 82.25 79 LEU A CA 1
ATOM 620 C C . LEU A 1 79 ? -4.923 -5.175 -1.112 1.00 82.25 79 LEU A C 1
ATOM 622 O O . LEU A 1 79 ? -4.263 -5.516 -2.087 1.00 82.25 79 LEU A O 1
ATOM 626 N N . PHE A 1 80 ? -4.608 -4.101 -0.384 1.00 81.00 80 PHE A N 1
ATOM 627 C CA . PHE A 1 80 ? -3.468 -3.236 -0.707 1.00 81.00 80 PHE A CA 1
ATOM 628 C C . PHE A 1 80 ? -2.124 -3.965 -0.620 1.00 81.00 80 PHE A C 1
ATOM 630 O O . PHE A 1 80 ? -1.246 -3.740 -1.454 1.00 81.00 80 PHE A O 1
ATOM 637 N N . ILE A 1 81 ? -1.957 -4.867 0.348 1.00 79.31 81 ILE A N 1
ATOM 638 C CA . ILE A 1 81 ? -0.740 -5.678 0.463 1.00 79.31 81 ILE A CA 1
ATOM 639 C C . ILE A 1 81 ? -0.628 -6.643 -0.723 1.00 79.31 81 ILE A C 1
ATOM 641 O O . ILE A 1 81 ? 0.404 -6.662 -1.391 1.00 79.31 81 ILE A O 1
ATOM 645 N N . LEU A 1 82 ? -1.689 -7.395 -1.035 1.00 81.25 82 LEU A N 1
ATOM 646 C CA . LEU A 1 82 ? -1.722 -8.311 -2.186 1.00 81.25 82 LEU A CA 1
ATOM 647 C C . LEU A 1 82 ? -1.466 -7.583 -3.508 1.00 81.25 82 LEU A C 1
ATOM 649 O O . LEU A 1 82 ? -0.785 -8.092 -4.403 1.00 81.25 82 LEU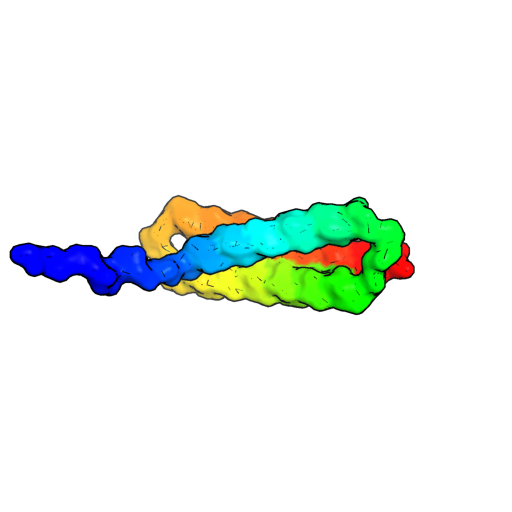 A O 1
ATOM 653 N N . TRP A 1 83 ? -1.988 -6.368 -3.623 1.00 80.44 83 TRP A N 1
ATOM 654 C CA . TRP A 1 83 ? -1.817 -5.560 -4.814 1.00 80.44 83 TRP A CA 1
ATOM 655 C C . TRP A 1 83 ? -0.406 -4.980 -4.935 1.00 80.44 83 TRP A C 1
ATOM 657 O O . TRP A 1 83 ? 0.181 -5.025 -6.013 1.00 80.44 83 TRP A O 1
ATOM 667 N N . GLY A 1 84 ? 0.192 -4.553 -3.820 1.00 75.81 84 GLY A N 1
ATOM 668 C CA . GLY A 1 84 ? 1.602 -4.165 -3.770 1.00 75.81 84 GLY A CA 1
ATOM 669 C C . GLY A 1 84 ? 2.532 -5.315 -4.162 1.00 75.81 84 GLY A C 1
ATOM 670 O O . GLY A 1 84 ? 3.440 -5.120 -4.966 1.00 75.81 84 GLY A O 1
ATOM 671 N N . VAL A 1 85 ? 2.253 -6.533 -3.683 1.00 78.44 85 VAL A N 1
ATOM 672 C CA . VAL A 1 85 ? 2.981 -7.747 -4.093 1.00 78.44 85 VAL A CA 1
ATOM 673 C C . VAL A 1 85 ? 2.829 -8.006 -5.596 1.00 78.44 85 VAL A C 1
ATOM 675 O O . VAL A 1 85 ? 3.809 -8.342 -6.253 1.00 78.44 85 VAL A O 1
ATOM 678 N N . SER A 1 86 ? 1.638 -7.790 -6.164 1.00 75.50 86 SER A N 1
ATOM 679 C CA . SER A 1 86 ? 1.407 -7.942 -7.610 1.00 75.50 86 SER A CA 1
ATOM 680 C C . SER A 1 86 ? 2.241 -6.958 -8.438 1.00 75.50 86 SER A C 1
ATOM 682 O O . SER A 1 86 ? 2.830 -7.349 -9.444 1.00 75.50 86 SER A O 1
ATOM 684 N N . PHE A 1 87 ? 2.356 -5.701 -8.000 1.00 76.25 87 PHE A N 1
ATOM 685 C CA . PHE A 1 87 ? 3.256 -4.739 -8.643 1.00 76.25 87 PHE A CA 1
ATOM 686 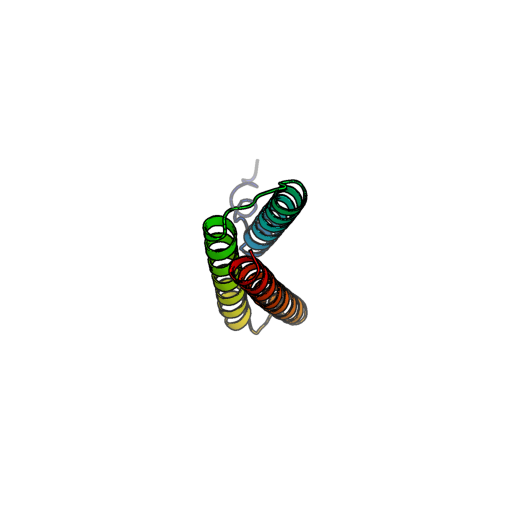C C . PHE A 1 87 ? 4.726 -5.129 -8.506 1.00 76.25 87 PHE A C 1
ATOM 688 O O . PHE A 1 87 ? 5.483 -4.972 -9.457 1.00 76.25 87 PHE A O 1
ATOM 695 N N . MET A 1 88 ? 5.121 -5.685 -7.362 1.00 77.81 88 MET A N 1
ATOM 696 C CA . MET A 1 88 ? 6.476 -6.193 -7.152 1.00 77.81 88 MET A CA 1
ATOM 697 C C . MET A 1 88 ? 6.809 -7.333 -8.124 1.00 77.81 88 MET A C 1
ATOM 699 O O . MET A 1 88 ? 7.872 -7.320 -8.734 1.00 77.81 88 MET A O 1
ATOM 703 N N . LEU A 1 89 ? 5.888 -8.282 -8.323 1.00 77.75 89 LEU A N 1
ATOM 704 C CA . LEU A 1 89 ? 6.059 -9.370 -9.292 1.00 77.75 89 LEU A CA 1
ATOM 705 C C . LEU A 1 89 ? 6.178 -8.845 -10.729 1.00 77.75 89 LEU A C 1
ATOM 707 O O . LEU A 1 89 ? 7.051 -9.299 -11.463 1.00 77.75 89 LEU A O 1
ATOM 711 N N . ASN A 1 90 ? 5.368 -7.852 -11.110 1.00 72.94 90 ASN A N 1
ATOM 712 C CA . ASN A 1 90 ? 5.487 -7.207 -12.422 1.00 72.94 90 ASN A CA 1
ATOM 713 C C . ASN A 1 90 ? 6.807 -6.438 -12.580 1.00 72.94 90 ASN A C 1
ATOM 715 O O . ASN A 1 90 ? 7.378 -6.454 -13.662 1.00 72.94 90 ASN A O 1
ATOM 719 N N . ALA A 1 91 ? 7.328 -5.822 -11.514 1.00 71.94 91 ALA A N 1
ATOM 720 C CA . ALA A 1 91 ? 8.625 -5.146 -11.545 1.00 71.94 91 ALA A CA 1
ATOM 721 C C . ALA A 1 91 ? 9.802 -6.105 -11.779 1.00 71.94 91 ALA A C 1
ATOM 723 O O . ALA A 1 91 ? 10.789 -5.701 -12.377 1.00 71.94 91 ALA A O 1
ATOM 724 N N . PHE A 1 92 ? 9.717 -7.345 -11.281 1.00 71.75 92 PHE A N 1
ATOM 725 C CA . PHE A 1 92 ? 10.745 -8.376 -11.489 1.00 71.75 92 PHE A CA 1
ATOM 726 C C . PHE A 1 92 ? 10.564 -9.167 -12.792 1.00 71.75 92 PHE A C 1
ATOM 728 O O . PHE A 1 92 ? 11.488 -9.860 -13.211 1.00 71.75 92 PHE A O 1
ATOM 735 N N . SER A 1 93 ? 9.373 -9.111 -13.393 1.00 66.25 93 SER A N 1
ATOM 736 C CA . SER A 1 93 ? 9.052 -9.757 -14.671 1.00 66.25 93 SER A CA 1
ATOM 737 C C . SER A 1 93 ? 9.281 -8.852 -15.887 1.00 66.25 93 SER A C 1
ATOM 739 O O . SER A 1 93 ? 9.269 -9.367 -17.006 1.00 66.25 93 SER A O 1
ATOM 741 N N . SER A 1 94 ? 9.401 -7.539 -15.676 1.00 55.59 94 SER A N 1
ATOM 742 C CA . SER A 1 94 ? 9.698 -6.522 -16.691 1.00 55.59 94 SER A CA 1
ATOM 743 C C . SER A 1 94 ? 11.191 -6.244 -16.774 1.00 55.59 94 SER A C 1
ATOM 745 O O . SER A 1 94 ? 11.598 -5.770 -17.855 1.00 55.59 94 SER A O 1
#

Secondary structure (DSSP, 8-state):
-----SSTT---HHHHHHHHHHHHHHHHHHHHT-S---HHHHHHHHHHHHHHHHHHHHHHHH-TT-THHHHHHHHHHHHHHHHHHHHHHHHHH-

Radius of gyration: 16.64 Å; Cα contacts (8 Å, |Δi|>4): 58; chains: 1; bounding box: 39×41×43 Å

pLDDT: mean 72.12, std 12.75, range [27.31, 84.88]

Nearest PDB structures (foldseek):
  8xn1-assembly1_B  TM=6.145E-01  e=5.820E-01  Homo sapiens
  8tsh-assembly1_L  TM=6.797E-01  e=7.349E+00  Caldimonas thermodepolymerans

Foldseek 3Di:
DDPPDDPPPPCDVVNVLVVVVVVLVVVVVVVVPDPDDALVSLLVSLVVLLVSLVVLLVVLVVVVPPPPVSVVSNVSSVVSNVVSVVSNVVSVVD